Protein AF-A0A0D0EBY4-F1 (afdb_monomer_lite)

Radius of gyration: 15.19 Å; chains: 1; bounding box: 47×26×38 Å

pLDDT: mean 83.88, std 11.32, range [36.38, 97.06]

Organism: NCBI:txid930991

Foldseek 3Di:
DQAQQAQQNQLLSQVQGFWDFAPDRTGHSAQCADPDRTDPVRRDHHHDPVDGGDGDPPCPVVLQVQLVPDPDPVSNVVSCRHSVDDHQQPLVVDDPVPGPPQDNPDRSNPPDDD

Structure (mmCIF, N/CA/C/O backbone):
data_AF-A0A0D0EBY4-F1
#
_entry.id   AF-A0A0D0EBY4-F1
#
loop_
_atom_site.group_PDB
_atom_site.id
_atom_site.type_symbol
_atom_site.label_atom_id
_atom_site.label_alt_id
_atom_site.label_comp_id
_atom_site.label_asym_id
_atom_site.label_entity_id
_atom_site.label_seq_id
_atom_site.pdbx_PDB_ins_code
_atom_site.Cartn_x
_atom_site.Cartn_y
_atom_site.Cartn_z
_atom_site.occupancy
_atom_site.B_iso_or_equiv
_atom_site.auth_seq_id
_atom_site.auth_comp_id
_atom_site.auth_asym_id
_atom_site.auth_atom_id
_atom_site.pdbx_PDB_model_num
ATOM 1 N N . MET A 1 1 ? -6.605 6.635 1.711 1.00 81.06 1 MET A N 1
ATOM 2 C CA . MET A 1 1 ? -5.347 6.137 1.129 1.00 81.06 1 MET A CA 1
ATOM 3 C C . MET A 1 1 ? -4.407 7.304 0.884 1.00 81.06 1 MET A C 1
ATOM 5 O O . MET A 1 1 ? -4.896 8.418 0.751 1.00 81.06 1 MET A O 1
ATOM 9 N N . VAL A 1 2 ? -3.097 7.061 0.845 1.00 80.00 2 VAL A N 1
ATOM 10 C CA . VAL A 1 2 ? -2.049 8.083 0.617 1.00 80.00 2 VAL A CA 1
ATOM 11 C C . VAL A 1 2 ? -1.614 8.209 -0.855 1.00 80.00 2 VAL A C 1
ATOM 13 O O . VAL A 1 2 ? -0.762 9.036 -1.171 1.00 80.00 2 VAL A O 1
ATOM 16 N N . GLY A 1 3 ? -2.165 7.388 -1.759 1.00 79.44 3 GLY A N 1
ATOM 17 C CA . GLY A 1 3 ? -1.819 7.402 -3.187 1.00 79.44 3 GLY A CA 1
ATOM 18 C C . GLY A 1 3 ? -0.323 7.169 -3.430 1.00 79.44 3 GLY A C 1
ATOM 19 O O . GLY A 1 3 ? 0.280 6.303 -2.803 1.00 79.44 3 GLY A O 1
ATOM 20 N N . HIS A 1 4 ? 0.293 7.988 -4.288 1.00 73.81 4 HIS A N 1
ATOM 21 C CA . HIS A 1 4 ? 1.729 7.943 -4.626 1.00 73.81 4 HIS A CA 1
ATOM 22 C C . HIS A 1 4 ? 2.688 8.299 -3.468 1.00 73.81 4 HIS A C 1
ATOM 24 O O . HIS A 1 4 ? 3.895 8.409 -3.645 1.00 73.81 4 HIS A O 1
ATOM 30 N N . CYS A 1 5 ? 2.179 8.572 -2.267 1.00 78.38 5 CYS A N 1
ATOM 31 C CA . CYS A 1 5 ? 3.050 8.790 -1.112 1.00 78.38 5 CYS A CA 1
ATOM 32 C C . CYS A 1 5 ? 3.356 7.483 -0.366 1.00 78.38 5 CYS A C 1
ATOM 34 O O . CYS A 1 5 ? 4.256 7.465 0.466 1.00 78.38 5 CYS A O 1
ATOM 36 N N . GLY A 1 6 ? 2.634 6.398 -0.659 1.00 84.94 6 GLY A N 1
ATOM 37 C CA . GLY A 1 6 ? 2.754 5.116 0.033 1.00 84.94 6 GLY A CA 1
ATOM 38 C C . GLY A 1 6 ? 3.281 4.012 -0.867 1.00 84.94 6 GLY A C 1
ATOM 39 O O . GLY A 1 6 ? 3.092 4.033 -2.082 1.00 84.94 6 GLY A O 1
ATOM 40 N N . ASN A 1 7 ? 3.910 3.022 -0.244 1.00 89.12 7 ASN A N 1
ATOM 41 C CA . ASN A 1 7 ? 4.434 1.839 -0.905 1.00 89.12 7 ASN A CA 1
ATOM 42 C C . ASN A 1 7 ? 3.313 1.062 -1.615 1.00 89.12 7 ASN A C 1
ATOM 44 O O . ASN A 1 7 ? 3.506 0.630 -2.737 1.00 89.12 7 ASN A O 1
ATOM 48 N N . ASN A 1 8 ? 2.103 0.975 -1.061 1.00 87.62 8 ASN A N 1
ATOM 49 C CA . ASN A 1 8 ? 0.928 0.478 -1.790 1.00 87.62 8 ASN A CA 1
ATOM 50 C C . ASN A 1 8 ? 0.018 1.635 -2.240 1.00 87.62 8 ASN A C 1
ATOM 52 O O . ASN A 1 8 ? -0.918 2.031 -1.547 1.00 87.62 8 ASN A O 1
ATOM 56 N N . GLY A 1 9 ? 0.287 2.180 -3.429 1.00 79.44 9 GLY A N 1
ATOM 57 C CA . GLY A 1 9 ? -0.452 3.328 -3.979 1.00 79.44 9 GLY A CA 1
ATOM 58 C C . GLY A 1 9 ? -1.721 2.988 -4.776 1.00 79.44 9 GLY A C 1
ATOM 59 O O . GLY A 1 9 ? -2.475 3.889 -5.141 1.00 79.44 9 GLY A O 1
ATOM 60 N N . CYS A 1 10 ? -1.967 1.708 -5.067 1.00 83.00 10 CYS A N 1
ATOM 61 C CA . CYS A 1 10 ? -3.091 1.251 -5.889 1.00 83.00 10 CYS A CA 1
ATOM 62 C C . CYS A 1 10 ? -4.429 1.409 -5.151 1.00 83.00 10 CYS A C 1
ATOM 64 O O . CYS A 1 10 ? -4.628 0.781 -4.117 1.00 83.00 10 CYS A O 1
ATOM 66 N N . TRP A 1 11 ? -5.370 2.192 -5.690 1.00 79.00 11 TRP A N 1
ATOM 67 C CA . TRP A 1 11 ? -6.653 2.507 -5.029 1.00 79.00 11 TRP A CA 1
ATOM 68 C C . TRP A 1 11 ? -7.541 1.283 -4.812 1.00 79.00 11 TRP A C 1
ATOM 70 O O . TRP A 1 11 ? -8.237 1.195 -3.807 1.00 79.00 11 TR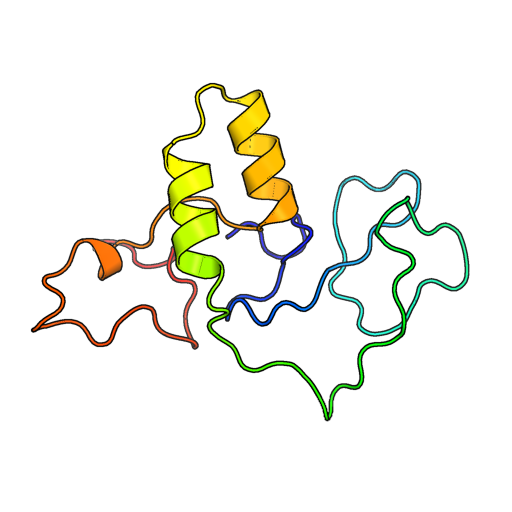P A O 1
ATOM 80 N N . ILE A 1 12 ? -7.463 0.320 -5.730 1.00 80.88 12 ILE A N 1
ATOM 81 C CA . ILE A 1 12 ? -8.140 -0.975 -5.618 1.00 80.88 12 ILE A CA 1
ATOM 82 C C . ILE A 1 12 ? -7.343 -1.982 -4.793 1.00 80.88 12 ILE A C 1
ATOM 84 O O . ILE A 1 12 ? -7.694 -3.151 -4.763 1.00 80.88 12 ILE A O 1
ATOM 88 N N . TYR A 1 13 ? -6.250 -1.563 -4.156 1.00 85.50 13 TYR A N 1
ATOM 89 C CA . TYR A 1 13 ? -5.413 -2.416 -3.321 1.00 85.50 13 TYR A CA 1
ATOM 90 C C . TYR A 1 13 ? -4.896 -3.667 -4.057 1.00 85.50 13 TYR A C 1
ATOM 92 O O . TYR A 1 13 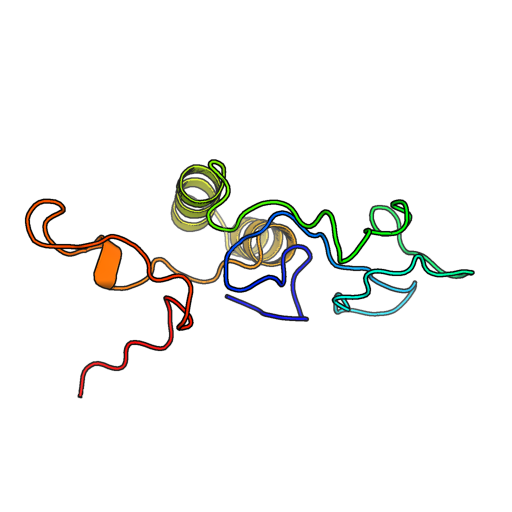? -4.939 -4.772 -3.537 1.00 85.50 13 TYR A O 1
ATOM 100 N N . CYS A 1 14 ? -4.410 -3.503 -5.292 1.00 83.56 14 CYS A N 1
ATOM 101 C CA . CYS A 1 14 ? -4.001 -4.591 -6.193 1.00 83.56 14 CYS A CA 1
ATOM 102 C C . CYS A 1 14 ? -2.608 -5.199 -5.911 1.00 83.56 14 CYS A C 1
ATOM 104 O O . CYS A 1 14 ? -1.989 -5.757 -6.810 1.00 83.56 14 CYS A O 1
ATOM 106 N N . ARG A 1 15 ? -2.051 -5.042 -4.701 1.00 84.25 15 ARG A N 1
ATOM 107 C CA . ARG A 1 15 ? -0.695 -5.497 -4.292 1.00 84.25 15 ARG A CA 1
ATOM 108 C C . ARG A 1 15 ? 0.503 -4.945 -5.085 1.00 84.25 15 ARG A C 1
ATOM 110 O O . ARG A 1 15 ? 1.643 -5.226 -4.718 1.00 84.25 15 ARG A O 1
ATOM 117 N N . VAL A 1 16 ? 0.288 -4.165 -6.145 1.00 88.25 16 VAL A N 1
ATOM 118 C CA . VAL A 1 16 ? 1.379 -3.523 -6.886 1.00 88.25 16 VAL A CA 1
ATOM 119 C C . VAL A 1 16 ? 2.069 -2.513 -5.979 1.00 88.25 16 VAL A C 1
ATOM 121 O O . VAL A 1 16 ? 1.487 -1.489 -5.608 1.00 88.25 16 VAL A O 1
ATOM 124 N N . ARG A 1 17 ? 3.323 -2.819 -5.642 1.00 89.56 17 ARG A N 1
ATOM 125 C CA . ARG A 1 17 ? 4.177 -1.958 -4.832 1.00 89.56 17 ARG A CA 1
ATOM 126 C C . ARG A 1 17 ? 4.742 -0.825 -5.676 1.00 89.56 17 ARG A C 1
ATOM 128 O O . ARG A 1 17 ? 5.208 -1.020 -6.798 1.00 89.56 17 ARG A O 1
ATOM 135 N N . GLY A 1 18 ? 4.737 0.359 -5.095 1.00 90.19 18 GLY A N 1
ATOM 136 C CA . GLY A 1 18 ? 5.424 1.531 -5.579 1.00 90.19 18 GLY A CA 1
ATOM 137 C C . GLY A 1 18 ? 6.933 1.354 -5.501 1.00 90.19 18 GLY A C 1
ATOM 138 O O . GLY A 1 18 ? 7.481 0.386 -4.964 1.00 90.19 18 GLY A O 1
ATOM 139 N N . ARG A 1 19 ? 7.623 2.320 -6.085 1.00 90.88 19 ARG A N 1
ATOM 140 C CA . ARG A 1 19 ? 9.075 2.367 -6.162 1.00 90.88 19 ARG A CA 1
ATOM 141 C C . ARG A 1 19 ? 9.540 3.723 -5.682 1.00 90.88 19 ARG A C 1
ATOM 143 O O . ARG A 1 19 ? 9.019 4.749 -6.111 1.00 90.88 19 ARG A O 1
ATOM 150 N N . ARG A 1 20 ? 10.541 3.725 -4.815 1.00 91.88 20 ARG A N 1
ATOM 151 C CA . ARG A 1 20 ? 11.160 4.930 -4.280 1.00 91.88 20 ARG A CA 1
ATOM 152 C C . ARG A 1 20 ? 12.613 4.999 -4.724 1.00 91.88 20 ARG A C 1
ATOM 154 O O . ARG A 1 20 ? 13.370 4.037 -4.557 1.00 91.88 20 ARG A O 1
ATOM 161 N N . LYS A 1 21 ? 12.994 6.139 -5.293 1.00 90.69 21 LYS A N 1
ATOM 162 C CA . LYS A 1 21 ? 14.400 6.440 -5.569 1.00 90.69 21 LYS A CA 1
ATOM 163 C C . LYS A 1 21 ? 15.141 6.735 -4.266 1.00 90.69 21 LYS A C 1
ATOM 165 O O . LYS A 1 21 ? 14.527 7.162 -3.289 1.00 90.69 21 LYS A O 1
ATOM 170 N N . THR A 1 22 ? 16.450 6.518 -4.251 1.00 89.44 22 THR A N 1
ATOM 171 C CA . THR A 1 22 ? 17.327 7.004 -3.181 1.00 89.44 22 THR A CA 1
ATOM 172 C C . THR A 1 22 ? 17.096 8.509 -2.994 1.00 89.44 22 THR A C 1
ATOM 174 O O . THR A 1 22 ? 16.851 9.221 -3.967 1.00 89.44 22 THR A O 1
ATOM 177 N N . ASP A 1 23 ? 17.072 8.960 -1.740 1.00 85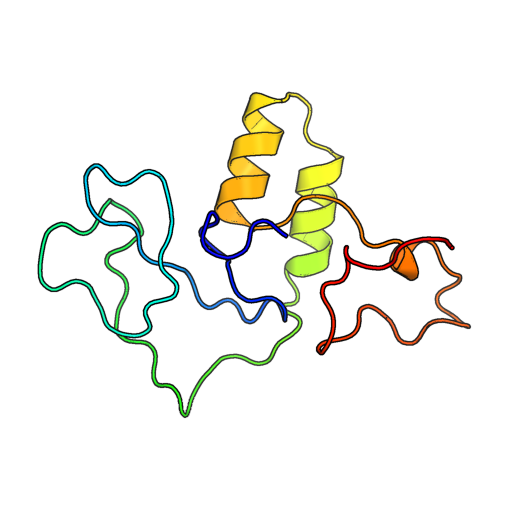.94 23 ASP A N 1
ATOM 178 C CA . ASP A 1 23 ? 16.859 10.361 -1.336 1.00 85.94 23 ASP A CA 1
ATOM 179 C C . ASP A 1 23 ? 15.477 10.967 -1.654 1.00 85.94 23 ASP A C 1
ATOM 181 O O . ASP A 1 23 ? 15.232 12.142 -1.380 1.00 85.94 23 ASP A O 1
ATOM 185 N N . GLN A 1 24 ? 14.528 10.178 -2.174 1.00 85.25 24 GLN A N 1
ATOM 186 C CA . GLN A 1 24 ? 13.130 10.595 -2.300 1.00 85.25 24 GLN A CA 1
ATOM 187 C C . GLN A 1 24 ? 12.285 10.137 -1.109 1.00 85.25 24 GLN A C 1
ATOM 189 O O . GLN A 1 24 ? 12.447 9.034 -0.591 1.00 85.25 24 GLN A O 1
ATOM 194 N N . ASN A 1 25 ? 11.308 10.966 -0.733 1.00 85.25 25 ASN A N 1
ATOM 195 C CA . ASN A 1 25 ? 10.411 10.716 0.401 1.00 85.25 25 ASN A CA 1
ATOM 196 C C . ASN A 1 25 ? 9.046 10.127 0.005 1.00 85.25 25 ASN A C 1
ATOM 198 O O . ASN A 1 25 ? 8.206 9.908 0.873 1.00 85.25 25 ASN A O 1
ATOM 202 N N . TYR A 1 26 ? 8.806 9.860 -1.280 1.00 85.38 26 TYR A N 1
ATOM 203 C CA . TYR A 1 26 ? 7.531 9.349 -1.794 1.00 85.38 26 TYR A CA 1
ATOM 204 C C . TYR A 1 26 ? 7.739 8.174 -2.760 1.00 85.38 26 TYR A C 1
ATOM 206 O O . TYR A 1 26 ? 8.829 7.981 -3.296 1.00 85.38 26 TYR A O 1
ATOM 214 N N . TYR A 1 27 ? 6.690 7.380 -2.979 1.00 89.69 27 TYR A N 1
ATOM 215 C CA . TYR A 1 27 ? 6.719 6.167 -3.797 1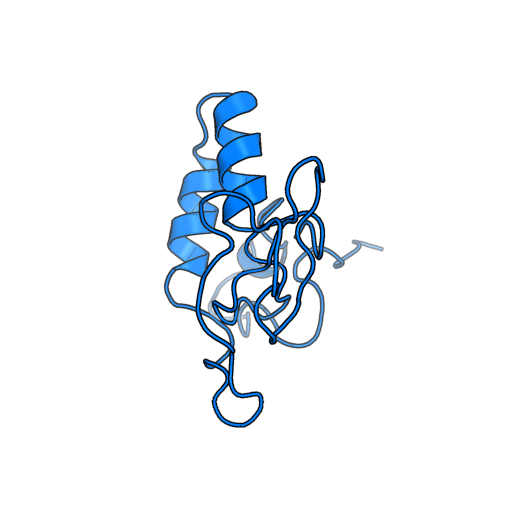.00 89.69 27 TYR A CA 1
ATOM 216 C C . TYR A 1 27 ? 6.014 6.391 -5.138 1.00 89.69 27 TYR A C 1
ATOM 218 O O . TYR A 1 27 ? 4.798 6.520 -5.224 1.00 89.69 27 TYR A O 1
ATOM 226 N N . SER A 1 28 ? 6.748 6.359 -6.241 1.00 85.38 28 SER A N 1
ATOM 227 C CA . SER A 1 28 ? 6.131 6.393 -7.566 1.00 85.38 28 SER A CA 1
ATOM 228 C C . SER A 1 28 ? 5.486 5.049 -7.912 1.00 85.38 28 SER A C 1
ATOM 230 O O . SER A 1 28 ? 6.093 3.992 -7.736 1.00 85.38 28 SER A O 1
ATOM 232 N N . VAL A 1 29 ? 4.276 5.077 -8.472 1.00 83.12 29 VAL A N 1
ATOM 233 C CA . VAL A 1 29 ? 3.627 3.885 -9.040 1.00 83.12 29 VAL A CA 1
ATOM 234 C C . VAL A 1 29 ? 4.201 3.651 -10.438 1.00 83.12 29 VAL A C 1
ATOM 236 O O . VAL A 1 29 ? 3.610 4.018 -11.448 1.00 83.12 29 VAL A O 1
ATOM 239 N N . ALA A 1 30 ? 5.416 3.110 -10.485 1.00 88.19 30 ALA A N 1
ATOM 240 C CA . ALA A 1 30 ? 6.103 2.754 -11.719 1.00 88.19 30 ALA A CA 1
ATOM 241 C C . ALA A 1 30 ? 6.114 1.231 -11.879 1.00 88.19 30 ALA A C 1
ATOM 243 O O . ALA A 1 30 ? 6.578 0.510 -10.995 1.00 88.19 30 ALA A O 1
ATOM 244 N N . LEU A 1 31 ? 5.619 0.741 -13.017 1.00 90.94 31 LEU A N 1
ATOM 245 C CA . LEU A 1 31 ? 5.626 -0.692 -13.321 1.00 90.94 31 LEU A CA 1
ATOM 246 C C . LEU A 1 31 ? 7.032 -1.175 -13.677 1.00 90.94 31 LEU A C 1
ATOM 248 O O . LEU A 1 31 ? 7.429 -2.263 -13.265 1.00 90.94 31 LEU A O 1
ATOM 252 N N . LEU A 1 32 ? 7.807 -0.322 -14.349 1.00 91.94 32 LEU A N 1
ATOM 253 C CA . LEU A 1 32 ? 9.194 -0.593 -14.698 1.00 91.94 32 LEU A CA 1
ATOM 254 C C . LEU A 1 32 ? 10.135 -0.321 -13.525 1.00 91.94 32 LEU A C 1
ATOM 256 O O . LEU A 1 32 ? 9.997 0.661 -12.787 1.00 91.94 32 LEU A O 1
ATOM 260 N N . LYS A 1 33 ? 11.119 -1.196 -13.387 1.00 91.88 33 LYS A N 1
ATOM 261 C CA . LYS A 1 33 ? 12.200 -1.148 -12.426 1.00 91.88 33 LYS A CA 1
ATOM 262 C C . LYS A 1 33 ? 13.092 0.053 -12.700 1.00 91.88 33 LYS A C 1
ATOM 264 O O . LYS A 1 33 ? 13.418 0.400 -13.835 1.00 91.88 33 LYS A O 1
ATOM 269 N N . LEU A 1 34 ? 13.506 0.687 -11.611 1.00 88.44 34 LEU A N 1
ATOM 270 C CA . LEU A 1 34 ? 14.522 1.728 -11.639 1.00 88.44 34 LEU A CA 1
ATOM 271 C C . LEU A 1 34 ? 15.839 1.122 -12.130 1.00 88.44 34 LEU A C 1
ATOM 273 O O . LEU A 1 34 ? 16.292 0.117 -11.585 1.00 88.44 34 LEU A O 1
ATOM 277 N N . ARG A 1 35 ? 16.443 1.734 -13.152 1.00 86.00 35 ARG A N 1
ATOM 278 C CA . ARG A 1 35 ? 17.751 1.302 -13.665 1.00 86.00 35 ARG A CA 1
ATOM 279 C C . ARG A 1 35 ? 18.837 1.472 -12.603 1.00 86.00 35 ARG A C 1
ATOM 281 O O . ARG A 1 35 ? 19.569 0.527 -12.352 1.00 86.00 35 ARG A O 1
ATOM 288 N N . ASP A 1 36 ? 18.824 2.618 -11.919 1.00 84.69 36 ASP A N 1
ATOM 289 C CA . ASP A 1 36 ? 19.765 2.982 -10.859 1.00 84.69 36 ASP A CA 1
ATOM 290 C C . ASP A 1 36 ? 19.043 3.690 -9.699 1.00 84.69 36 ASP A C 1
ATOM 292 O O . ASP A 1 36 ? 17.910 4.162 -9.843 1.00 84.69 36 ASP A O 1
ATOM 296 N N . HIS A 1 37 ? 19.712 3.783 -8.543 1.00 86.44 37 HIS A N 1
ATOM 297 C CA . HIS A 1 37 ? 19.243 4.504 -7.349 1.00 86.44 37 HIS A CA 1
ATOM 298 C C . HIS A 1 37 ? 17.899 4.010 -6.791 1.00 86.44 37 HIS A C 1
ATOM 300 O O . HIS A 1 37 ? 17.064 4.804 -6.359 1.00 86.44 37 HIS A O 1
ATOM 306 N N . ALA A 1 38 ? 17.656 2.698 -6.798 1.00 89.44 38 ALA A N 1
ATOM 307 C CA . ALA A 1 38 ? 16.528 2.129 -6.069 1.00 89.44 38 ALA A CA 1
ATOM 308 C C . ALA A 1 38 ? 16.838 2.090 -4.565 1.00 89.44 38 ALA A C 1
ATOM 310 O O . ALA A 1 38 ? 17.832 1.501 -4.140 1.00 89.44 38 ALA A O 1
ATOM 311 N N . CYS A 1 39 ? 15.954 2.664 -3.751 1.00 89.94 39 CYS A N 1
ATOM 312 C CA . CYS A 1 39 ? 16.011 2.509 -2.300 1.00 89.94 39 CYS A CA 1
ATOM 313 C C . CYS A 1 39 ? 15.800 1.021 -1.919 1.00 89.94 39 CYS A C 1
ATOM 315 O O . CYS A 1 39 ? 15.084 0.311 -2.644 1.00 89.94 39 CYS A O 1
ATOM 317 N N . PRO A 1 40 ? 16.359 0.516 -0.797 1.00 88.12 40 PRO A N 1
ATOM 318 C CA . PRO A 1 40 ? 16.035 -0.821 -0.300 1.00 88.12 40 PRO A CA 1
ATOM 319 C C . PRO A 1 40 ? 14.520 -1.077 -0.271 1.00 88.12 40 PRO A C 1
ATOM 321 O O . PRO A 1 40 ? 13.737 -0.216 0.124 1.00 88.12 40 PRO A O 1
ATOM 324 N N . GLY A 1 41 ? 14.097 -2.244 -0.761 1.00 86.06 41 GLY A N 1
ATOM 325 C CA . GLY A 1 41 ? 12.679 -2.596 -0.915 1.00 86.06 41 GLY A CA 1
ATOM 326 C C . GLY A 1 41 ? 12.002 -2.094 -2.202 1.00 86.06 41 GLY A C 1
ATOM 327 O O . GLY A 1 41 ? 10.925 -2.579 -2.532 1.00 86.06 41 GLY A O 1
ATOM 328 N N . SER A 1 42 ? 12.635 -1.205 -2.981 1.00 90.06 42 SER A N 1
ATOM 329 C CA . SER A 1 42 ? 12.104 -0.685 -4.262 1.00 90.06 42 SER A CA 1
ATOM 330 C C . SER A 1 42 ? 12.718 -1.327 -5.518 1.00 90.06 42 SER A C 1
ATOM 332 O O . SER A 1 42 ? 12.364 -0.964 -6.640 1.00 90.06 42 SER A O 1
ATOM 334 N N . ASN A 1 43 ? 13.624 -2.296 -5.343 1.00 91.12 43 ASN A N 1
ATOM 335 C CA . ASN A 1 43 ? 14.378 -2.952 -6.421 1.00 91.12 43 ASN A CA 1
ATOM 336 C C . ASN A 1 43 ? 13.688 -4.213 -6.995 1.00 91.12 43 ASN A C 1
ATOM 338 O O . ASN A 1 43 ? 14.354 -5.105 -7.523 1.00 91.12 43 ASN A O 1
ATOM 342 N N . HIS A 1 44 ? 12.364 -4.322 -6.843 1.00 91.06 44 HIS A N 1
ATOM 343 C CA . HIS A 1 44 ? 11.567 -5.453 -7.342 1.00 91.06 44 HIS A CA 1
ATOM 344 C C . HIS A 1 44 ? 11.514 -5.493 -8.885 1.00 91.06 44 HIS A C 1
ATOM 346 O O . HIS A 1 44 ? 11.858 -4.509 -9.537 1.00 91.06 44 HIS A O 1
ATOM 352 N N . GLN A 1 45 ? 11.157 -6.634 -9.484 1.00 92.25 45 GLN A N 1
ATOM 353 C CA . GLN A 1 45 ? 11.130 -6.801 -10.951 1.00 92.25 45 GLN A CA 1
ATOM 354 C C . GLN A 1 45 ? 10.018 -5.990 -11.616 1.00 92.25 45 GLN A C 1
ATOM 356 O O . GLN A 1 45 ? 9.108 -5.522 -10.933 1.00 92.25 45 GLN A O 1
ATOM 361 N N . ASP A 1 46 ? 10.102 -5.817 -12.936 1.00 93.44 46 ASP A N 1
ATOM 362 C CA . ASP A 1 46 ? 9.044 -5.190 -13.729 1.00 93.44 46 ASP A CA 1
ATOM 363 C C . ASP A 1 46 ? 7.694 -5.877 -13.495 1.00 93.44 46 ASP A C 1
ATOM 365 O O . ASP A 1 46 ? 7.609 -7.098 -13.346 1.00 93.44 46 ASP A O 1
ATOM 369 N N . VAL A 1 47 ? 6.633 -5.076 -13.472 1.00 91.50 47 VAL A N 1
ATOM 370 C CA . VAL A 1 47 ? 5.258 -5.567 -13.394 1.00 91.50 47 VAL A CA 1
ATOM 371 C C . VAL A 1 47 ? 4.660 -5.539 -14.793 1.00 91.50 47 VAL A C 1
ATOM 373 O O . VAL A 1 47 ? 4.538 -4.476 -15.402 1.00 91.50 47 VAL A O 1
ATOM 376 N N . ASP A 1 48 ? 4.276 -6.708 -15.295 1.00 92.38 48 ASP A N 1
ATOM 377 C CA . ASP A 1 48 ? 3.567 -6.831 -16.565 1.00 92.38 48 ASP A CA 1
ATOM 378 C C . ASP A 1 48 ? 2.142 -6.275 -16.425 1.00 92.38 48 ASP A C 1
ATOM 380 O O . ASP A 1 48 ? 1.336 -6.762 -15.628 1.00 92.38 48 ASP A O 1
ATOM 384 N N . VAL A 1 49 ? 1.831 -5.248 -17.218 1.00 90.12 49 VAL A N 1
ATOM 385 C CA . VAL A 1 49 ? 0.524 -4.578 -17.223 1.00 90.12 49 VAL A CA 1
ATOM 386 C C . VAL A 1 49 ? -0.615 -5.523 -17.616 1.00 90.12 49 VAL A C 1
ATOM 388 O O . VAL A 1 49 ? -1.746 -5.337 -17.173 1.00 90.12 49 VAL A O 1
ATOM 391 N N . PHE A 1 50 ? -0.328 -6.572 -18.389 1.00 91.69 50 PHE A N 1
ATOM 392 C CA . PHE A 1 50 ? -1.316 -7.571 -18.791 1.00 91.69 50 PHE A CA 1
ATOM 393 C C . PHE A 1 50 ? -1.538 -8.651 -17.726 1.00 91.69 50 PHE A C 1
ATOM 395 O O . PHE A 1 50 ? -2.425 -9.491 -17.870 1.00 91.69 50 PHE A O 1
ATOM 402 N N . ARG A 1 51 ? -0.744 -8.640 -16.648 1.00 90.06 51 ARG A N 1
ATOM 403 C CA . ARG A 1 51 ? -0.773 -9.638 -15.568 1.00 90.06 51 ARG A CA 1
ATOM 404 C C . ARG A 1 51 ? -0.834 -8.985 -14.189 1.00 90.06 51 ARG A C 1
ATOM 406 O O . ARG A 1 51 ? -0.249 -9.488 -13.229 1.00 90.06 51 ARG A O 1
ATOM 413 N N . LEU A 1 52 ? -1.538 -7.858 -14.090 1.00 86.25 52 LEU A N 1
ATOM 414 C CA . LEU A 1 52 ? -1.756 -7.188 -12.812 1.00 86.25 52 LEU A CA 1
ATOM 415 C C . LEU A 1 52 ? -2.564 -8.087 -11.863 1.00 86.25 52 LEU A C 1
ATOM 417 O O . LEU A 1 52 ? -3.516 -8.738 -12.304 1.00 86.25 52 LEU A O 1
ATOM 421 N N . PRO A 1 53 ? -2.225 -8.123 -10.562 1.00 84.12 53 PRO A N 1
ATOM 422 C CA . PRO A 1 53 ? -3.041 -8.830 -9.591 1.00 84.12 53 PRO A CA 1
ATOM 423 C C . PRO A 1 53 ? -4.449 -8.219 -9.526 1.00 84.12 53 PRO A C 1
ATOM 425 O O . PRO A 1 53 ? -4.602 -7.007 -9.723 1.00 84.12 53 PRO A O 1
ATOM 428 N N . PRO A 1 54 ? -5.477 -9.025 -9.216 1.00 81.31 54 PRO A N 1
ATOM 429 C CA . PRO A 1 54 ? -6.817 -8.499 -9.005 1.00 81.31 54 PRO A CA 1
ATOM 430 C C . PRO A 1 54 ? -6.822 -7.472 -7.864 1.00 81.31 54 PRO A C 1
ATOM 432 O O . PRO A 1 54 ? -6.036 -7.551 -6.915 1.00 81.31 54 PRO A O 1
ATOM 435 N N . GLY A 1 55 ? -7.717 -6.488 -7.968 1.00 78.62 55 GLY A N 1
ATOM 436 C CA . GLY A 1 55 ? -8.014 -5.586 -6.859 1.00 78.62 55 GLY A CA 1
ATOM 437 C C . GLY A 1 55 ? -8.644 -6.331 -5.680 1.00 78.62 55 GLY A C 1
ATOM 438 O O . GLY A 1 55 ? -9.180 -7.424 -5.839 1.00 78.62 55 GLY A O 1
ATOM 439 N N . GLY A 1 56 ? -8.596 -5.720 -4.500 1.00 73.31 56 GLY A N 1
ATOM 440 C CA . GLY A 1 56 ? -9.182 -6.265 -3.282 1.00 73.31 56 GLY A CA 1
ATOM 441 C C . GLY A 1 56 ? -8.318 -7.348 -2.669 1.00 73.31 56 GLY A C 1
ATOM 442 O O . GLY A 1 56 ? -8.811 -8.437 -2.395 1.00 73.31 56 GLY A O 1
ATOM 443 N N . ALA A 1 57 ? -7.028 -7.064 -2.471 1.00 70.44 57 ALA A N 1
ATOM 444 C CA . ALA A 1 57 ? -6.154 -8.032 -1.832 1.00 70.44 57 ALA A CA 1
ATOM 445 C C . ALA A 1 57 ? -6.702 -8.453 -0.462 1.00 70.44 57 ALA A C 1
ATOM 447 O O . ALA A 1 57 ? -7.139 -7.607 0.322 1.00 70.44 57 ALA A O 1
ATOM 448 N N . GLU A 1 58 ? -6.631 -9.751 -0.173 1.00 75.81 58 GLU A N 1
ATOM 449 C CA . GLU A 1 58 ? -7.088 -10.356 1.087 1.00 75.81 58 GLU A CA 1
ATOM 450 C C . GLU A 1 58 ? -6.471 -9.673 2.318 1.00 75.81 58 GLU A C 1
ATOM 452 O O . GLU A 1 58 ? -7.085 -9.596 3.381 1.00 75.81 58 GLU A O 1
ATOM 457 N N . GLU A 1 59 ? -5.273 -9.103 2.167 1.00 85.56 59 GLU A N 1
ATOM 458 C CA . GLU A 1 59 ? -4.572 -8.398 3.231 1.00 85.56 59 GLU A CA 1
ATOM 459 C C . GLU A 1 59 ? -5.194 -7.042 3.579 1.00 85.56 59 GLU A C 1
ATOM 461 O O . GLU A 1 59 ? -4.839 -6.486 4.615 1.00 85.56 59 GLU A O 1
ATOM 466 N N . TYR A 1 60 ? -6.106 -6.492 2.765 1.00 85.69 60 TYR A N 1
ATOM 467 C CA . TYR A 1 60 ? -6.711 -5.177 3.005 1.00 85.69 60 TYR A CA 1
ATOM 468 C C . TYR A 1 60 ? -7.299 -5.075 4.415 1.00 85.69 60 TYR A C 1
ATOM 470 O O . TYR A 1 60 ? -6.968 -4.149 5.156 1.00 85.69 60 TYR A O 1
ATOM 478 N N . THR A 1 61 ? -8.128 -6.045 4.806 1.00 85.81 61 THR A N 1
ATOM 479 C CA . THR A 1 61 ? -8.801 -6.057 6.111 1.00 85.81 61 THR A CA 1
ATOM 480 C C . THR A 1 61 ? -7.800 -6.184 7.256 1.00 85.81 61 THR A C 1
ATOM 482 O O . THR A 1 61 ? -7.890 -5.443 8.233 1.00 85.81 61 THR A O 1
ATOM 485 N N . ASN A 1 62 ? -6.806 -7.065 7.114 1.00 90.56 62 ASN A N 1
ATOM 486 C CA . ASN A 1 62 ? -5.771 -7.272 8.129 1.00 90.56 62 ASN A CA 1
ATOM 487 C C . ASN A 1 62 ? -4.902 -6.021 8.304 1.00 90.56 62 ASN A C 1
ATOM 489 O O . ASN A 1 62 ? -4.690 -5.561 9.421 1.00 90.56 62 ASN A O 1
ATOM 493 N N . ASN A 1 63 ? -4.465 -5.416 7.202 1.00 91.69 63 ASN A N 1
ATOM 494 C CA . ASN A 1 63 ? -3.659 -4.200 7.213 1.00 91.69 63 ASN A CA 1
ATOM 495 C C . ASN A 1 63 ? -4.441 -3.002 7.755 1.00 91.69 63 ASN A C 1
ATOM 497 O O . ASN A 1 63 ? -3.880 -2.166 8.463 1.00 91.69 63 ASN A O 1
ATOM 501 N N . LEU A 1 64 ? -5.743 -2.933 7.468 1.00 91.06 64 LEU A N 1
ATOM 502 C CA . LEU A 1 64 ? -6.618 -1.921 8.041 1.00 91.06 64 LEU A CA 1
ATOM 503 C C . LEU A 1 64 ? -6.784 -2.112 9.552 1.00 91.06 64 LEU A C 1
ATOM 505 O O . LEU A 1 64 ? -6.698 -1.134 10.292 1.00 91.06 64 LEU A O 1
ATOM 509 N N . HIS A 1 65 ? -6.969 -3.351 10.011 1.00 92.50 65 HIS A N 1
ATOM 510 C CA . HIS A 1 65 ? -7.017 -3.674 11.434 1.00 92.50 65 HIS A CA 1
ATOM 511 C C . HIS A 1 65 ? -5.707 -3.279 12.128 1.00 92.50 65 HIS A C 1
ATOM 513 O O . HIS A 1 65 ? -5.735 -2.529 13.098 1.00 92.50 65 HIS A O 1
ATOM 519 N N . CYS A 1 66 ? -4.551 -3.677 11.585 1.00 94.94 66 CYS A N 1
ATOM 520 C CA . CYS A 1 66 ? -3.241 -3.273 12.101 1.00 94.94 66 CYS A CA 1
ATOM 521 C C . CYS A 1 66 ? -3.080 -1.747 12.172 1.00 94.94 66 CYS A C 1
ATOM 523 O O . CYS A 1 66 ? -2.585 -1.237 13.172 1.00 94.94 66 CYS A O 1
ATOM 525 N N . LEU A 1 67 ? -3.526 -1.011 11.146 1.00 95.00 67 LEU A N 1
ATOM 526 C CA . LEU A 1 67 ? -3.464 0.450 11.133 1.00 95.00 67 LEU A CA 1
ATOM 527 C C . LEU A 1 67 ? -4.291 1.056 12.276 1.00 95.00 67 LEU A C 1
ATOM 529 O O . LEU A 1 67 ? -3.795 1.922 12.993 1.00 95.00 67 LEU A O 1
ATOM 533 N N . VAL A 1 68 ? -5.534 0.604 12.458 1.00 93.88 68 VAL A N 1
ATOM 534 C CA . VAL A 1 68 ? -6.446 1.121 13.496 1.00 93.88 68 VAL A CA 1
ATOM 535 C C . VAL A 1 68 ? -5.985 0.729 14.902 1.00 93.88 68 VAL A C 1
ATOM 537 O O . VAL A 1 68 ? -6.143 1.512 15.832 1.00 93.88 68 VAL A O 1
ATOM 540 N N . SER A 1 69 ? -5.371 -0.444 15.054 1.00 95.94 69 SER A N 1
ATOM 541 C CA . SER A 1 69 ? -4.811 -0.930 16.320 1.00 95.94 69 SER A CA 1
ATOM 542 C C . SER A 1 69 ? -3.406 -0.394 16.631 1.00 95.94 69 SER A C 1
ATOM 544 O O . SER A 1 69 ? -2.783 -0.862 17.582 1.00 95.94 69 SER A O 1
ATOM 546 N N . SER A 1 70 ? -2.887 0.562 15.852 1.00 96.62 70 SER A N 1
ATOM 547 C CA . SER A 1 70 ? -1.557 1.148 16.071 1.00 96.62 70 SER A CA 1
ATOM 548 C C . SER A 1 70 ? -1.438 1.780 17.471 1.00 96.62 70 SER A C 1
ATOM 550 O O . SER A 1 70 ? -2.173 2.720 17.770 1.00 96.62 70 SER A O 1
ATOM 552 N N . PRO A 1 71 ? -0.487 1.351 18.322 1.00 95.88 71 PRO A N 1
ATOM 553 C CA . PRO A 1 71 ? -0.306 1.881 19.675 1.00 95.88 71 PRO A CA 1
ATOM 554 C C . PRO A 1 71 ? 0.423 3.234 19.723 1.00 95.88 71 PRO A C 1
ATOM 556 O O . PRO A 1 71 ? 0.498 3.849 20.784 1.00 95.88 71 PRO A O 1
ATOM 559 N N . SER A 1 72 ? 0.997 3.706 18.611 1.00 97.06 72 SER A N 1
ATOM 560 C CA . SER A 1 72 ? 1.674 5.005 18.547 1.00 97.06 72 SER A CA 1
ATOM 561 C C . SER A 1 72 ? 1.566 5.647 17.166 1.00 97.06 72 SER A C 1
ATOM 563 O O . SER A 1 72 ? 1.380 4.963 16.158 1.00 97.06 72 SER A O 1
ATOM 565 N N . ILE A 1 73 ? 1.747 6.972 17.114 1.00 95.81 73 ILE A N 1
ATOM 566 C CA . ILE A 1 73 ? 1.768 7.745 15.860 1.00 95.81 73 ILE A CA 1
ATOM 567 C C . ILE A 1 73 ? 2.871 7.233 14.926 1.00 95.81 73 ILE A C 1
ATOM 569 O O . ILE A 1 73 ? 2.647 7.081 13.731 1.00 95.81 73 ILE A O 1
ATOM 573 N N . GLN A 1 74 ? 4.040 6.890 15.474 1.00 96.38 74 GLN A N 1
ATOM 574 C CA . GLN A 1 74 ? 5.150 6.366 14.682 1.00 96.38 74 GLN A CA 1
ATOM 575 C C . GLN A 1 74 ? 4.788 5.039 14.000 1.00 96.38 74 GLN A C 1
ATOM 577 O O . GLN A 1 74 ? 5.071 4.860 12.818 1.00 96.38 74 GLN A O 1
ATOM 582 N N . GLN A 1 75 ? 4.149 4.113 14.723 1.00 96.38 75 GLN A N 1
ATOM 583 C CA . GLN A 1 75 ? 3.713 2.843 14.137 1.00 96.38 75 GLN A CA 1
ATOM 584 C C . GLN A 1 75 ? 2.585 3.048 13.125 1.00 96.38 75 GLN A C 1
ATOM 586 O O . GLN A 1 75 ? 2.615 2.446 12.052 1.00 96.38 75 GLN A O 1
ATOM 591 N N . TYR A 1 76 ? 1.656 3.959 13.418 1.00 95.50 76 TYR A N 1
ATOM 592 C CA . TYR A 1 76 ? 0.614 4.358 12.481 1.00 95.50 76 TYR A CA 1
ATOM 593 C C . TYR A 1 76 ? 1.208 4.894 11.171 1.00 95.50 76 TYR A C 1
ATOM 595 O O . TYR A 1 76 ? 0.806 4.443 10.103 1.00 95.50 76 TYR A O 1
ATOM 603 N N . ASP A 1 77 ? 2.194 5.794 11.221 1.00 93.50 77 ASP A N 1
ATOM 604 C CA . ASP A 1 77 ? 2.809 6.369 10.019 1.00 93.50 77 ASP A CA 1
ATOM 605 C C . ASP A 1 77 ? 3.623 5.342 9.221 1.00 93.50 77 ASP A C 1
ATOM 607 O O . ASP A 1 77 ? 3.596 5.366 7.986 1.00 93.50 77 ASP A O 1
ATOM 611 N N . LEU A 1 78 ? 4.289 4.399 9.896 1.00 93.00 78 LEU A N 1
ATOM 612 C CA . LEU A 1 78 ? 4.966 3.275 9.241 1.00 93.00 78 LEU A CA 1
ATOM 613 C C . LEU A 1 78 ? 3.965 2.388 8.490 1.00 93.00 78 LEU A C 1
ATOM 615 O O . LEU A 1 78 ? 4.136 2.152 7.293 1.00 93.00 78 LEU A O 1
ATOM 619 N N . ILE A 1 79 ? 2.890 1.955 9.157 1.00 94.12 79 ILE A N 1
ATOM 620 C CA . ILE A 1 79 ? 1.853 1.104 8.555 1.00 94.12 79 ILE A CA 1
ATOM 621 C C . ILE A 1 79 ? 1.124 1.860 7.441 1.00 94.12 79 ILE A C 1
ATOM 623 O O . ILE A 1 79 ? 0.900 1.307 6.367 1.00 94.12 79 ILE A O 1
ATOM 627 N N . LYS A 1 80 ? 0.794 3.137 7.641 1.00 92.81 80 LYS A N 1
ATOM 628 C CA . LYS A 1 80 ? 0.186 4.010 6.627 1.00 92.81 80 LYS A CA 1
ATOM 629 C C . LYS A 1 80 ? 1.071 4.159 5.396 1.00 92.81 80 LYS A C 1
ATOM 631 O O . LYS A 1 80 ? 0.559 4.136 4.279 1.00 92.81 80 LYS A O 1
ATOM 636 N N . THR A 1 81 ? 2.380 4.312 5.581 1.00 91.56 81 THR A N 1
ATOM 637 C CA . THR A 1 81 ? 3.331 4.434 4.470 1.00 91.56 81 THR A CA 1
ATOM 638 C C . THR A 1 81 ? 3.459 3.118 3.717 1.00 91.56 81 THR A C 1
ATOM 640 O O . THR A 1 81 ? 3.433 3.128 2.490 1.00 91.56 81 THR A O 1
ATOM 643 N N . ASP A 1 82 ? 3.549 1.986 4.414 1.00 91.19 82 ASP A N 1
ATOM 644 C CA . ASP A 1 82 ? 3.699 0.679 3.769 1.00 91.19 82 ASP A CA 1
ATOM 645 C C . ASP A 1 82 ? 2.406 0.219 3.073 1.00 91.19 82 ASP A C 1
ATOM 647 O O . ASP A 1 82 ? 2.374 -0.081 1.879 1.00 91.19 82 ASP A O 1
ATOM 651 N N . THR A 1 83 ? 1.290 0.250 3.795 1.00 90.69 83 THR A N 1
ATOM 652 C CA . THR A 1 83 ? -0.007 -0.228 3.300 1.00 90.69 83 THR A CA 1
ATOM 653 C C . THR A 1 83 ? -0.715 0.787 2.414 1.00 90.69 83 THR A C 1
ATOM 655 O O . THR A 1 83 ? -1.647 0.436 1.702 1.00 90.69 83 THR A O 1
ATOM 658 N N . GLY A 1 84 ? -0.321 2.054 2.471 1.00 89.50 84 GLY A N 1
ATOM 659 C CA . GLY A 1 84 ? -0.993 3.144 1.784 1.00 89.50 84 GLY A CA 1
ATOM 660 C C . GLY A 1 84 ? -2.378 3.506 2.343 1.00 89.50 84 GLY A C 1
ATOM 661 O O . GLY A 1 84 ? -3.075 4.352 1.769 1.00 89.50 84 GLY A O 1
ATOM 662 N N . LEU A 1 85 ? -2.808 2.892 3.449 1.00 89.56 85 LEU A N 1
ATOM 663 C CA . LEU A 1 85 ? -4.100 3.121 4.100 1.00 89.56 85 LEU A CA 1
ATOM 664 C C . LEU A 1 85 ? -4.018 4.308 5.069 1.00 89.56 85 LEU A C 1
ATOM 666 O O . LEU A 1 85 ? -2.986 4.553 5.674 1.00 89.56 85 LEU A O 1
ATOM 670 N N . THR A 1 86 ? -5.106 5.070 5.218 1.00 89.12 86 THR A N 1
ATOM 671 C CA . THR A 1 86 ? -5.128 6.247 6.121 1.00 89.12 86 THR A CA 1
ATOM 672 C C . THR A 1 86 ? -6.208 6.177 7.186 1.00 89.12 86 THR A C 1
ATOM 674 O O . THR A 1 86 ? -6.009 6.619 8.308 1.00 89.12 86 THR A O 1
ATOM 677 N N . LYS A 1 87 ? -7.369 5.641 6.841 1.00 84.31 87 LYS A N 1
ATOM 678 C CA . LYS A 1 87 ? -8.484 5.434 7.758 1.00 84.31 87 LYS A CA 1
ATOM 679 C C . LYS A 1 87 ? -9.426 4.393 7.157 1.00 84.31 87 LYS A C 1
ATOM 681 O O . LYS A 1 87 ? -9.405 4.253 5.924 1.00 84.31 87 LYS A O 1
ATOM 686 N N . PRO A 1 88 ? -10.243 3.722 7.982 1.00 84.19 88 PRO A N 1
ATOM 687 C CA . PRO A 1 88 ? -11.350 2.915 7.501 1.00 84.19 88 PRO A CA 1
ATOM 688 C C . PRO A 1 88 ? -12.328 3.764 6.681 1.00 84.19 88 PRO A C 1
ATOM 690 O O . PRO A 1 88 ? -12.652 4.885 7.090 1.00 84.19 88 PRO A O 1
ATOM 693 N N . PRO A 1 89 ? -12.799 3.265 5.532 1.00 80.62 89 PRO A N 1
ATOM 694 C CA . PRO A 1 89 ? -13.878 3.911 4.804 1.00 80.62 89 PRO A CA 1
ATOM 695 C C . PRO A 1 89 ? -15.213 3.790 5.538 1.00 80.62 89 PRO A C 1
ATOM 697 O O . PRO A 1 89 ? -15.487 2.780 6.183 1.00 80.62 89 PRO A O 1
ATOM 700 N N . LEU A 1 90 ? -16.071 4.804 5.386 1.00 81.62 90 LEU A N 1
ATOM 701 C CA . LEU A 1 90 ? -17.377 4.869 6.060 1.00 81.62 90 LEU A CA 1
ATOM 702 C C . LEU A 1 90 ? -18.273 3.669 5.736 1.00 81.62 90 LEU A C 1
ATOM 704 O O . LEU A 1 90 ? -19.010 3.206 6.600 1.00 81.62 90 LEU A O 1
ATOM 708 N N . ILE A 1 91 ? -18.172 3.130 4.518 1.00 81.00 91 ILE A N 1
ATOM 709 C CA . ILE A 1 91 ? -18.961 1.976 4.071 1.00 81.00 91 ILE A CA 1
ATOM 710 C C . ILE A 1 91 ? -18.735 0.710 4.913 1.00 81.00 91 ILE A C 1
ATOM 712 O O . ILE A 1 91 ? -19.620 -0.138 4.970 1.00 81.00 91 ILE A O 1
ATOM 716 N N . LEU A 1 92 ? -17.592 0.593 5.604 1.00 80.94 92 LEU A N 1
ATOM 717 C CA . LEU A 1 92 ? -17.337 -0.512 6.537 1.00 80.94 92 LEU A CA 1
ATOM 718 C C . LEU A 1 92 ? -18.108 -0.379 7.855 1.00 80.94 92 LEU A C 1
ATOM 720 O O . LEU A 1 92 ? -18.209 -1.353 8.591 1.00 80.94 92 LEU A O 1
ATOM 724 N N . GLY A 1 93 ? -18.646 0.804 8.160 1.00 83.06 93 GLY A N 1
ATOM 725 C CA . GLY A 1 93 ? -19.546 1.012 9.294 1.00 83.06 93 GLY A CA 1
ATOM 726 C C . GLY A 1 93 ? -21.006 0.655 8.995 1.00 83.06 93 GLY A C 1
ATOM 727 O O . GLY A 1 93 ? -21.822 0.643 9.913 1.00 83.06 93 GLY A O 1
ATOM 728 N N . LEU A 1 94 ? -21.356 0.382 7.732 1.00 85.19 94 LEU A N 1
ATOM 729 C CA . LEU A 1 94 ? -22.706 -0.037 7.354 1.00 85.19 94 LEU A CA 1
ATOM 730 C C . LEU A 1 94 ? -22.929 -1.516 7.678 1.00 85.19 94 LEU A C 1
ATOM 732 O O . LEU A 1 94 ? -21.991 -2.313 7.701 1.00 85.19 94 LEU A O 1
ATOM 736 N N . GLN A 1 95 ? -24.193 -1.899 7.878 1.00 84.88 95 GLN A N 1
ATOM 737 C CA . GLN A 1 95 ? -24.540 -3.306 8.059 1.00 84.88 95 GLN A CA 1
ATOM 738 C C . GLN A 1 95 ? -24.120 -4.120 6.823 1.00 84.88 95 GLN A C 1
ATOM 740 O O . GLN A 1 95 ? -24.536 -3.774 5.714 1.00 84.88 95 GLN A O 1
ATOM 745 N N . PRO A 1 96 ? -23.351 -5.216 6.988 1.00 82.12 96 PRO A N 1
ATOM 746 C CA . PRO A 1 96 ? -22.873 -6.015 5.860 1.00 82.12 96 PRO A CA 1
ATOM 747 C C . PRO A 1 96 ? -23.994 -6.561 4.968 1.00 82.12 96 PRO A C 1
ATOM 749 O O . PRO A 1 96 ? -23.821 -6.651 3.761 1.00 82.12 96 PRO A O 1
ATOM 752 N N . SER A 1 97 ? -25.167 -6.864 5.536 1.00 86.38 97 SER A N 1
ATOM 753 C CA . SER A 1 97 ? -26.345 -7.326 4.786 1.00 86.38 97 SER A CA 1
ATOM 754 C C . SER A 1 97 ? -26.925 -6.278 3.832 1.00 86.38 97 SER A C 1
ATOM 756 O O . SER A 1 97 ? -27.667 -6.632 2.921 1.00 86.38 97 SER A O 1
ATOM 758 N N . HIS A 1 98 ? -26.614 -4.996 4.042 1.00 83.88 98 HIS A N 1
ATOM 759 C CA . HIS A 1 98 ? -27.119 -3.865 3.258 1.00 83.88 98 HIS A CA 1
ATOM 760 C C . HIS A 1 98 ? -25.991 -3.114 2.531 1.00 83.88 98 HIS A C 1
ATOM 762 O O . HIS A 1 98 ? -26.195 -1.995 2.062 1.00 83.88 98 HIS A O 1
ATOM 768 N N . SER A 1 99 ? -24.794 -3.702 2.454 1.00 81.06 99 SER A N 1
ATOM 769 C CA . SER A 1 99 ? -23.610 -3.094 1.849 1.00 81.06 99 SER A CA 1
ATOM 770 C C . SER A 1 99 ? -22.980 -4.047 0.837 1.00 81.06 99 SER A C 1
ATOM 772 O O . SER A 1 99 ? -22.825 -5.234 1.099 1.00 81.06 99 SER A O 1
ATOM 774 N N . LEU A 1 100 ? -22.570 -3.517 -0.317 1.00 77.56 100 LEU A N 1
ATOM 775 C CA . LEU A 1 100 ? -21.852 -4.275 -1.352 1.00 77.56 100 LEU A CA 1
ATOM 776 C C . LEU A 1 100 ? -20.334 -4.342 -1.092 1.00 77.56 100 LEU A C 1
ATOM 778 O O . LEU A 1 100 ? -19.573 -4.766 -1.957 1.00 77.56 100 LEU A O 1
ATOM 782 N N . GLY A 1 101 ? -19.886 -3.914 0.092 1.00 74.81 101 GLY A N 1
ATOM 783 C CA . GLY A 1 101 ? -18.472 -3.828 0.441 1.00 74.81 101 GLY A CA 1
ATOM 784 C C . GLY A 1 101 ? -17.790 -2.578 -0.119 1.00 74.81 101 GLY A C 1
ATOM 785 O O . GLY A 1 101 ? -18.434 -1.633 -0.573 1.00 74.81 101 GLY A O 1
ATOM 786 N N . VAL A 1 102 ? -16.458 -2.540 -0.033 1.00 74.31 102 VAL A N 1
ATOM 787 C CA . VAL A 1 102 ? -15.666 -1.385 -0.476 1.00 74.31 102 VAL A CA 1
ATOM 788 C C . VAL A 1 102 ? -15.605 -1.351 -2.012 1.00 74.31 102 VAL A C 1
ATOM 790 O O . VAL A 1 102 ? -15.124 -2.314 -2.609 1.00 74.31 102 VAL A O 1
ATOM 793 N N . PRO A 1 103 ? -16.051 -0.267 -2.675 1.00 70.94 103 PRO A N 1
ATOM 794 C CA . PRO A 1 103 ? -16.062 -0.195 -4.133 1.00 70.94 103 PRO A CA 1
ATOM 795 C C . PRO A 1 103 ? -14.646 -0.092 -4.717 1.00 70.94 103 PRO A C 1
ATOM 797 O O . PRO A 1 103 ? -13.783 0.602 -4.183 1.00 70.94 103 PRO A O 1
ATOM 800 N N . PHE A 1 104 ? -14.435 -0.720 -5.878 1.00 69.31 104 PHE A N 1
ATOM 801 C CA . PHE A 1 104 ? -13.169 -0.686 -6.626 1.00 69.31 104 PHE A CA 1
ATOM 802 C C . PHE A 1 104 ? -13.007 0.540 -7.548 1.00 69.31 104 PHE A C 1
ATOM 804 O O . PHE A 1 104 ? -12.021 0.646 -8.267 1.00 69.31 104 PHE A O 1
ATOM 811 N N . SER A 1 105 ? -13.962 1.467 -7.580 1.00 63.00 105 SER A N 1
ATOM 812 C CA . SER A 1 105 ? -13.971 2.586 -8.539 1.00 63.00 105 SER A CA 1
ATOM 813 C C . SER A 1 105 ? -13.798 3.962 -7.899 1.00 63.00 105 SER A C 1
ATOM 815 O O . SER A 1 105 ? -13.415 4.909 -8.581 1.00 63.00 105 SER A O 1
ATOM 817 N N . VAL A 1 106 ? -14.045 4.083 -6.594 1.00 56.88 106 VAL A N 1
ATOM 818 C CA . VAL A 1 10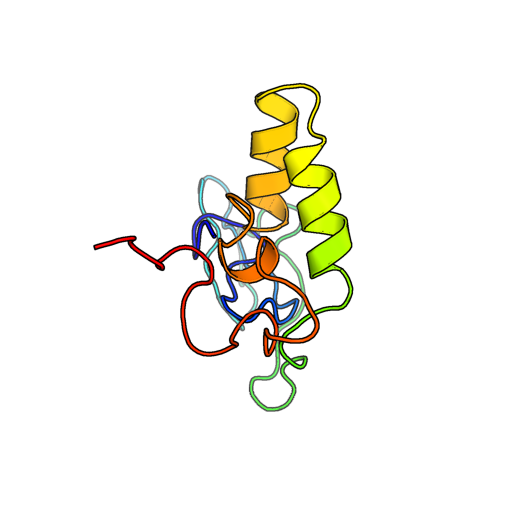6 ? -13.952 5.346 -5.860 1.00 56.88 106 VAL A CA 1
ATOM 819 C C . VAL A 1 106 ? -13.053 5.120 -4.668 1.00 56.88 106 VAL A C 1
ATOM 821 O O . VAL A 1 106 ? -13.103 4.080 -4.016 1.00 56.88 106 VAL A O 1
ATOM 824 N N . THR A 1 107 ? -12.226 6.110 -4.365 1.00 59.16 107 THR A N 1
ATOM 825 C CA . THR A 1 107 ? -11.478 6.141 -3.119 1.00 59.16 107 THR A CA 1
ATOM 826 C C . THR A 1 107 ? -12.413 5.811 -1.968 1.00 59.16 107 THR A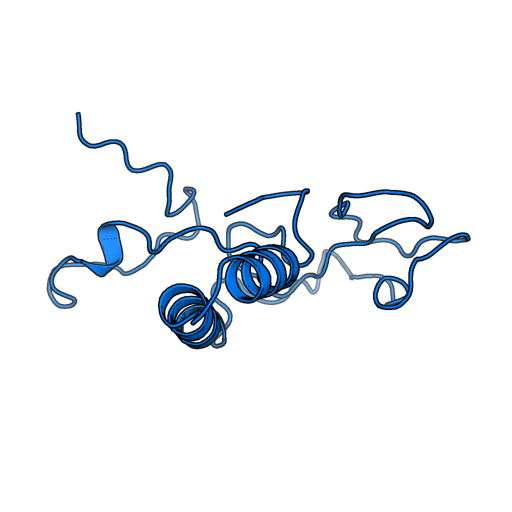 C 1
ATOM 828 O O . THR A 1 107 ? -13.346 6.579 -1.711 1.00 59.16 107 THR A O 1
ATOM 831 N N . PRO A 1 108 ? -12.127 4.758 -1.196 1.00 58.66 108 PRO A N 1
ATOM 832 C CA . PRO A 1 108 ? -12.978 4.397 -0.069 1.00 58.66 108 PRO A CA 1
ATOM 833 C C . PRO A 1 108 ? -13.164 5.572 0.921 1.00 58.66 108 PRO A C 1
ATOM 835 O O . PRO A 1 108 ? -14.153 5.664 1.640 1.00 58.66 108 PRO A O 1
ATOM 838 N N . ASN A 1 109 ? -12.213 6.516 0.919 1.00 58.53 109 ASN A N 1
ATOM 839 C CA . ASN A 1 109 ? -12.140 7.671 1.810 1.00 58.53 109 ASN A CA 1
ATOM 840 C C . ASN A 1 109 ? -12.662 9.011 1.245 1.00 58.53 109 ASN A C 1
ATOM 842 O O . ASN A 1 109 ? -12.560 9.990 1.981 1.00 58.53 109 ASN A O 1
ATOM 846 N N . ILE A 1 110 ? -13.200 9.089 0.014 1.00 57.19 110 ILE A N 1
ATOM 847 C CA . ILE A 1 110 ? -13.812 10.329 -0.546 1.00 57.19 110 ILE A CA 1
ATOM 848 C C . ILE A 1 110 ? -15.348 10.336 -0.361 1.00 57.19 110 ILE A C 1
ATOM 850 O O . ILE A 1 110 ? -16.069 11.130 -0.950 1.00 57.19 110 ILE A O 1
ATOM 854 N N . MET A 1 111 ? -15.893 9.478 0.504 1.00 56.84 111 MET A N 1
ATOM 855 C CA . MET A 1 111 ? -17.295 9.606 0.912 1.00 56.84 111 MET A CA 1
ATOM 856 C C . MET A 1 111 ? -17.425 10.816 1.851 1.00 56.84 111 MET A C 1
ATOM 858 O O . MET A 1 111 ? -17.177 10.701 3.052 1.00 56.84 111 MET A O 1
ATOM 862 N N . TYR A 1 112 ? -17.731 11.990 1.297 1.00 48.44 112 TYR A N 1
ATOM 863 C CA . TYR A 1 112 ? -18.157 13.152 2.073 1.00 48.44 112 TYR A CA 1
ATOM 864 C C . TYR A 1 112 ? -19.613 12.940 2.499 1.00 48.44 112 TYR A C 1
ATOM 866 O O . TYR A 1 112 ? -20.459 12.618 1.667 1.00 48.44 112 TYR A O 1
ATOM 874 N N . LEU A 1 113 ? -19.893 13.091 3.794 1.00 43.34 113 LEU A N 1
ATOM 875 C CA . LEU A 1 113 ? -21.258 13.275 4.276 1.00 43.34 113 LEU A CA 1
ATOM 876 C C . LEU A 1 113 ? -21.646 14.711 3.886 1.00 43.34 113 LEU A C 1
ATOM 878 O O . LEU A 1 113 ? -20.973 15.642 4.331 1.00 43.34 113 LEU A O 1
ATOM 882 N N . ILE A 1 114 ? -22.618 14.867 2.985 1.00 36.38 114 ILE A N 1
ATOM 883 C CA . ILE A 1 114 ? -23.204 16.172 2.629 1.00 36.38 114 ILE A CA 1
ATOM 884 C C . ILE A 1 114 ? -24.252 16.522 3.680 1.00 36.38 114 ILE A C 1
ATOM 886 O O . ILE A 1 114 ? -25.016 15.599 4.046 1.00 36.38 114 ILE A O 1
#

Sequence (114 aa):
MVGHCGNNGCWIYCRVRGRRKTDQNYYSVALLKLRDHACPGSNHQDVDVFRLPPGGAEEYTNNLHCLVSSPSIQQYDLIKTDTGLTKPPLILGLQPSHSLGVPFSVTPNIMYLI

Secondary structure (DSSP, 8-state):
--GGGSS---TT------B-BTT-SS-B--SSPPSS-BPTT--PPPPPGGGPPPSS-THHHHHHHHHHT-SSHHHHHHHHHHH---S--GGGGS-GGG---S-SSS-TT-----